Protein AF-A0A9D8KLB9-F1 (afdb_monomer_lite)

Secondary structure (DSSP, 8-state):
----HHHHHHHHHHHHHHTS-HHHHHHHHHHHHHHHHGGGS-TTTTHHHHHHHHHHH-SS----HHHHHHHHHHT-----HHHHHHHTTT--SPPHHHHHHSSGGG-HHHHHHHT--TTSTT---TT--

pLDDT: mean 80.46, std 13.76, range [36.97, 96.94]

Foldseek 3Di:
DDPPPVVVVVVVVVVVLVVDDVVVSVVVVVVVVCVVCVVVDDCVSCVVVVVVCCVVCNPDVQPALVNLVVQLVVLDDDDDPVVCVVCVVPPPDDHSVCRSQVPLQLDPSSCVSVVDDPPDPSHDDPVRD

Radius of gyration: 22.91 Å; chains: 1; bounding box: 50×48×50 Å

Structure (mmCIF, N/CA/C/O backbone):
data_AF-A0A9D8KLB9-F1
#
_entry.id   AF-A0A9D8KLB9-F1
#
loop_
_atom_site.group_PDB
_atom_site.id
_atom_site.type_symbol
_atom_site.label_atom_id
_atom_site.label_alt_id
_atom_site.label_comp_id
_atom_site.label_asym_id
_atom_site.label_entity_id
_atom_site.label_seq_id
_atom_site.pdbx_PDB_ins_code
_atom_site.Cartn_x
_atom_site.Cartn_y
_atom_site.Cartn_z
_atom_site.occupancy
_atom_site.B_iso_or_equiv
_atom_site.auth_seq_id
_atom_site.auth_comp_id
_atom_site.auth_asym_id
_atom_site.auth_atom_id
_atom_site.pdbx_PDB_model_num
ATOM 1 N N . MET A 1 1 ? -30.596 31.700 14.172 1.00 36.97 1 MET A N 1
ATOM 2 C CA . MET A 1 1 ? -29.899 31.036 15.292 1.00 36.97 1 MET A CA 1
ATOM 3 C C . MET A 1 1 ? -28.721 30.283 14.703 1.00 36.97 1 MET A C 1
ATOM 5 O O . MET A 1 1 ? -28.857 29.139 14.297 1.00 36.97 1 MET A O 1
ATOM 9 N N . THR A 1 2 ? -27.607 30.986 14.518 1.00 41.03 2 THR A N 1
ATOM 10 C CA . THR A 1 2 ? -26.402 30.448 13.882 1.00 41.03 2 THR A CA 1
ATOM 11 C C . THR A 1 2 ? -25.512 29.955 15.009 1.00 41.03 2 THR A C 1
ATOM 13 O O . THR A 1 2 ? -25.007 30.755 15.791 1.00 41.03 2 THR A O 1
ATOM 16 N N . ILE A 1 3 ? -25.397 28.640 15.171 1.00 42.47 3 ILE A N 1
ATOM 17 C CA . ILE A 1 3 ? -24.480 28.075 16.156 1.00 42.47 3 ILE A CA 1
ATOM 18 C C . ILE A 1 3 ? -23.070 28.354 15.627 1.00 42.47 3 ILE A C 1
ATOM 20 O O . ILE A 1 3 ? -22.670 27.804 14.602 1.00 42.47 3 ILE A O 1
ATOM 24 N N . HIS A 1 4 ? -22.334 29.246 16.293 1.00 49.09 4 HIS A N 1
ATOM 25 C CA . HIS A 1 4 ? -20.906 29.465 16.070 1.00 49.09 4 HIS A CA 1
ATOM 26 C C . HIS A 1 4 ? -20.133 28.228 16.559 1.00 49.09 4 HIS A C 1
ATOM 28 O O . HIS A 1 4 ? -19.515 28.239 17.619 1.00 49.09 4 HIS A O 1
ATOM 34 N N . VAL A 1 5 ? -20.186 27.132 15.793 1.00 50.38 5 VAL A N 1
ATOM 35 C CA . VAL A 1 5 ? -19.480 25.866 16.090 1.00 50.38 5 VAL A CA 1
ATOM 36 C C . VAL A 1 5 ? -17.965 26.093 16.249 1.00 50.38 5 VAL A C 1
ATOM 38 O O . VAL A 1 5 ? -17.299 25.362 16.976 1.00 50.38 5 VAL A O 1
ATOM 41 N N . GLY A 1 6 ? -17.428 27.156 15.638 1.00 53.06 6 GLY A N 1
ATOM 42 C CA . GLY A 1 6 ? -16.026 27.550 15.771 1.00 53.06 6 GLY A CA 1
ATOM 43 C C . GLY A 1 6 ? -15.616 28.025 17.171 1.00 53.06 6 GLY A C 1
ATOM 44 O O . GLY A 1 6 ? -14.493 27.746 17.577 1.00 53.06 6 GLY A O 1
ATOM 45 N N . ASP A 1 7 ? -16.499 28.682 17.933 1.00 63.06 7 ASP A N 1
ATOM 46 C CA . ASP A 1 7 ? -16.117 29.303 19.215 1.00 63.06 7 ASP A CA 1
ATOM 47 C C . ASP A 1 7 ? -15.973 28.286 20.352 1.00 63.06 7 ASP A C 1
ATOM 49 O O . ASP A 1 7 ? -15.091 28.419 21.204 1.00 63.06 7 ASP A O 1
ATOM 53 N N . VAL A 1 8 ? -16.815 27.249 20.359 1.00 72.00 8 VAL A N 1
ATOM 54 C CA . VAL A 1 8 ? -16.769 26.190 21.380 1.00 72.00 8 VAL A CA 1
ATOM 55 C C . VAL A 1 8 ? -15.543 25.303 21.165 1.00 72.00 8 VAL A C 1
ATOM 57 O O . VAL A 1 8 ? -14.746 25.137 22.084 1.00 72.00 8 VAL A O 1
ATOM 60 N N . ALA A 1 9 ? -15.321 24.841 19.931 1.00 64.38 9 ALA A N 1
ATOM 61 C CA . ALA A 1 9 ? -14.160 24.020 19.588 1.00 64.38 9 ALA A CA 1
ATOM 62 C C . ALA A 1 9 ? -12.829 24.763 19.811 1.00 64.38 9 ALA A C 1
ATOM 64 O O . ALA A 1 9 ? -11.841 24.171 20.250 1.00 64.38 9 ALA A O 1
ATOM 65 N N . LEU A 1 10 ? -12.793 26.075 19.545 1.00 60.97 10 LEU A N 1
ATOM 66 C CA . LEU A 1 10 ? -11.611 26.898 19.794 1.00 60.97 10 LEU A CA 1
ATOM 67 C C . LEU A 1 10 ? -11.337 27.075 21.295 1.00 60.97 10 LEU A C 1
ATOM 69 O O . LEU A 1 10 ? -10.178 26.996 21.703 1.00 60.97 10 LEU A O 1
ATOM 73 N N . ARG A 1 11 ? -12.375 27.267 22.125 1.00 75.12 11 ARG A N 1
ATOM 74 C CA . ARG A 1 11 ? -12.227 27.307 23.591 1.00 75.12 11 ARG A CA 1
ATOM 75 C C . ARG A 1 11 ? -11.723 25.991 24.158 1.00 75.12 11 ARG A C 1
ATOM 77 O O . ARG A 1 11 ? -10.795 26.019 24.956 1.00 75.12 11 ARG A O 1
ATOM 84 N N . GLU A 1 12 ? -12.305 24.870 23.746 1.00 70.44 12 GLU A N 1
ATOM 85 C CA . GLU A 1 12 ? -11.907 23.542 24.225 1.00 70.44 12 GLU A CA 1
ATOM 86 C C . GLU A 1 12 ? -10.455 23.239 23.859 1.00 70.44 12 GLU A C 1
ATOM 88 O O . GLU A 1 12 ? -9.663 22.859 24.719 1.00 70.44 12 GLU A O 1
ATOM 93 N N . ARG A 1 13 ? -10.060 23.518 22.609 1.00 68.06 13 ARG A N 1
ATOM 94 C CA . ARG A 1 13 ? -8.665 23.381 22.182 1.00 68.06 13 ARG A CA 1
ATOM 95 C C . ARG A 1 13 ? -7.733 24.263 23.012 1.00 68.06 13 ARG A C 1
ATOM 97 O O . ARG A 1 13 ? -6.679 23.800 23.425 1.00 68.06 13 ARG A O 1
ATOM 104 N N . ASN A 1 14 ? -8.098 25.520 23.259 1.00 70.88 14 ASN A N 1
ATOM 105 C CA . ASN A 1 14 ? -7.261 26.434 24.038 1.00 70.88 14 ASN A CA 1
ATOM 106 C C . ASN A 1 14 ? -7.163 26.023 25.518 1.00 70.88 14 ASN A C 1
ATOM 108 O O . ASN A 1 14 ? -6.111 26.226 26.115 1.00 70.88 14 ASN A O 1
ATOM 112 N N . ALA A 1 15 ? -8.213 25.425 26.090 1.00 76.56 15 ALA A N 1
ATOM 113 C CA . ALA A 1 15 ? -8.183 24.861 27.439 1.00 76.56 15 ALA A CA 1
ATOM 114 C C . ALA A 1 15 ? -7.236 23.654 27.520 1.00 76.56 15 ALA A C 1
ATOM 116 O O . ALA A 1 15 ? -6.373 23.626 28.389 1.00 76.56 15 ALA A O 1
ATOM 117 N N . ILE A 1 16 ? -7.315 22.733 26.551 1.00 71.31 16 ILE A N 1
ATOM 118 C CA . ILE A 1 16 ? -6.405 21.581 26.446 1.00 71.31 16 ILE A CA 1
ATOM 119 C C . ILE A 1 16 ? -4.955 22.057 26.288 1.00 71.31 16 ILE A C 1
ATOM 121 O O . ILE A 1 16 ? -4.069 21.583 26.986 1.00 71.31 16 ILE A O 1
ATOM 125 N N . LEU A 1 17 ? -4.695 23.034 25.411 1.00 61.62 17 LEU A N 1
ATOM 126 C CA . LEU A 1 17 ? -3.347 23.571 25.185 1.00 61.62 17 LEU A CA 1
ATOM 127 C C . LEU A 1 17 ? -2.762 24.302 26.407 1.00 61.62 17 LEU A C 1
ATOM 129 O O . LEU A 1 17 ? -1.541 24.381 26.516 1.00 61.62 17 LEU A O 1
ATOM 133 N N . ALA A 1 18 ? -3.600 24.811 27.318 1.00 69.12 18 ALA A N 1
ATOM 134 C CA . ALA A 1 18 ? -3.161 25.444 28.563 1.00 69.12 18 ALA A CA 1
ATOM 135 C C . ALA A 1 18 ? -2.648 24.434 29.609 1.00 69.12 18 ALA A C 1
ATOM 137 O O . ALA A 1 18 ? -1.950 24.830 30.542 1.00 69.12 18 ALA A O 1
ATOM 138 N N . GLU A 1 19 ? -2.960 23.144 29.452 1.00 72.94 19 GLU A N 1
ATOM 139 C CA . GLU A 1 19 ? -2.465 22.058 30.311 1.00 72.94 19 GLU A CA 1
ATOM 140 C C . GLU A 1 19 ? -1.041 21.607 29.933 1.00 72.94 19 GLU A C 1
ATOM 142 O O . GLU A 1 19 ? -0.368 20.936 30.718 1.00 72.94 19 GLU A O 1
ATOM 147 N N . TYR A 1 20 ? -0.551 21.998 28.750 1.00 60.84 20 TYR A N 1
ATOM 148 C CA . TYR A 1 20 ? 0.780 21.650 28.249 1.00 60.84 20 TYR A CA 1
ATOM 149 C C . TYR A 1 20 ? 1.758 22.824 28.384 1.00 60.84 20 TYR A C 1
ATOM 151 O O . TYR A 1 20 ? 1.395 23.990 28.239 1.00 60.84 20 TYR A O 1
ATOM 159 N N . SER A 1 21 ? 3.035 22.516 28.632 1.00 61.62 21 SER A N 1
ATOM 160 C CA . SER A 1 21 ? 4.097 23.527 28.730 1.00 61.62 21 SER A CA 1
ATOM 161 C C . SER A 1 21 ? 4.165 24.393 27.452 1.00 61.62 21 SER A C 1
ATOM 163 O O . SER A 1 21 ? 4.068 23.854 26.346 1.00 61.62 21 SER A O 1
ATOM 165 N N . PRO A 1 22 ? 4.346 25.723 27.564 1.00 62.12 22 PRO A N 1
ATOM 166 C CA . PRO A 1 22 ? 4.314 26.638 26.419 1.00 62.12 22 PRO A CA 1
ATOM 167 C C . PRO A 1 22 ? 5.403 26.367 25.368 1.00 62.12 22 PRO A C 1
ATOM 169 O O . PRO A 1 22 ? 5.182 26.645 24.193 1.00 62.12 22 PRO A O 1
ATOM 172 N N . GLU A 1 23 ? 6.539 25.786 25.760 1.00 62.12 23 GLU A N 1
ATOM 173 C CA . GLU A 1 23 ? 7.641 25.403 24.860 1.00 62.12 23 GLU A CA 1
ATOM 174 C C . GLU A 1 23 ? 7.222 24.333 23.820 1.00 62.12 23 GLU A C 1
ATOM 176 O O . GLU A 1 23 ? 7.211 24.630 22.622 1.00 62.12 23 GLU A O 1
ATOM 181 N N . PRO A 1 24 ? 6.783 23.117 24.214 1.00 61.97 24 PRO A N 1
ATOM 182 C CA . PRO A 1 24 ? 6.322 22.105 23.257 1.00 61.97 24 PRO A CA 1
ATOM 183 C C . PRO A 1 24 ? 5.040 22.509 22.510 1.00 61.97 24 PRO A C 1
ATOM 185 O O . PRO A 1 24 ? 4.865 22.137 21.344 1.00 61.97 24 PRO A O 1
ATOM 188 N N . THR A 1 25 ? 4.163 23.305 23.130 1.00 65.38 25 THR A N 1
ATOM 189 C CA . THR A 1 25 ? 2.965 23.847 22.468 1.00 65.38 25 THR A CA 1
ATOM 190 C C . THR A 1 25 ? 3.333 24.848 21.369 1.00 65.38 25 THR A C 1
ATOM 192 O O . THR A 1 25 ? 2.786 24.779 20.267 1.00 65.38 25 THR A O 1
ATOM 195 N N . GLY A 1 26 ? 4.299 25.735 21.623 1.00 71.25 26 GLY A N 1
ATOM 196 C CA . GLY A 1 26 ? 4.812 26.693 20.643 1.00 71.25 26 GLY A CA 1
ATOM 197 C C . GLY A 1 26 ? 5.446 26.004 19.436 1.00 71.25 26 GLY A C 1
ATOM 198 O O . GLY A 1 26 ? 5.087 26.314 18.299 1.00 71.25 26 GLY A O 1
ATOM 199 N N . ALA A 1 27 ? 6.296 25.004 19.677 1.00 72.50 27 ALA A N 1
ATOM 200 C CA . ALA A 1 27 ? 6.904 24.200 18.618 1.00 72.50 27 ALA A CA 1
ATOM 201 C C . ALA A 1 27 ? 5.854 23.455 17.771 1.00 72.50 27 ALA A C 1
ATOM 203 O O . ALA A 1 27 ? 5.950 23.425 16.545 1.00 72.50 27 ALA A O 1
ATOM 204 N N . SER A 1 28 ? 4.807 22.913 18.400 1.00 70.50 28 SER A N 1
ATOM 205 C CA . SER A 1 28 ? 3.728 22.197 17.701 1.00 70.50 28 SER A CA 1
ATOM 206 C C . SER A 1 28 ? 2.874 23.125 16.833 1.00 70.50 28 SER A C 1
ATOM 208 O O . SER A 1 28 ? 2.524 22.781 15.705 1.00 70.50 28 SER A O 1
ATOM 210 N N . VAL A 1 29 ? 2.557 24.325 17.329 1.00 77.94 29 VAL A N 1
ATOM 211 C CA . VAL A 1 29 ? 1.815 25.341 16.564 1.00 77.94 29 VAL A CA 1
ATOM 212 C C . VAL A 1 29 ? 2.648 25.862 15.393 1.00 77.94 29 VAL A C 1
ATOM 214 O O . VAL A 1 29 ? 2.120 26.015 14.292 1.00 77.94 29 VAL A O 1
ATOM 217 N N . GLN A 1 30 ? 3.945 26.094 15.601 1.00 74.00 30 GLN A N 1
ATOM 218 C CA . GLN A 1 30 ? 4.868 26.475 14.531 1.00 74.00 30 GLN A CA 1
ATOM 219 C C . GLN A 1 30 ? 4.996 25.367 13.479 1.00 74.00 30 GLN A C 1
ATOM 221 O O . GLN A 1 30 ? 4.920 25.658 12.286 1.00 74.00 30 GLN A O 1
ATOM 226 N N . TYR A 1 31 ? 5.111 24.105 13.904 1.00 76.62 31 TYR A N 1
ATOM 227 C CA . TYR A 1 31 ? 5.124 22.951 13.007 1.00 76.62 31 TYR A CA 1
ATOM 228 C C . TYR A 1 31 ? 3.836 22.853 12.183 1.00 76.62 31 TYR A C 1
ATOM 230 O O . TYR A 1 31 ? 3.900 22.726 10.964 1.00 76.62 31 TYR A O 1
ATOM 238 N N . GLU A 1 32 ? 2.660 22.976 12.805 1.00 81.31 32 GLU A N 1
ATOM 239 C CA . GLU A 1 32 ? 1.384 22.937 12.083 1.00 81.31 32 GLU A CA 1
ATOM 240 C C . GLU A 1 32 ? 1.212 24.112 11.118 1.00 81.31 32 GLU A C 1
ATOM 242 O O . GLU A 1 32 ? 0.666 23.927 10.028 1.00 81.31 32 GLU A O 1
ATOM 247 N N . LEU A 1 33 ? 1.682 25.306 11.487 1.00 82.19 33 LEU A N 1
ATOM 248 C CA . LEU A 1 33 ? 1.681 26.457 10.592 1.00 82.19 33 LEU A CA 1
ATOM 249 C C . LEU A 1 33 ? 2.552 26.174 9.367 1.00 82.19 33 LEU A C 1
ATOM 251 O O . LEU A 1 33 ? 2.047 26.265 8.252 1.00 82.19 33 LEU A O 1
ATOM 255 N N . LEU A 1 34 ? 3.810 25.770 9.573 1.00 76.75 34 LEU A N 1
ATOM 256 C CA . LEU A 1 34 ? 4.741 25.434 8.494 1.00 76.75 34 LEU A CA 1
ATOM 257 C C . LEU A 1 34 ? 4.199 24.306 7.614 1.00 76.75 34 LEU A C 1
ATOM 259 O O . LEU A 1 34 ? 4.161 24.448 6.399 1.00 76.75 34 LEU A O 1
ATOM 263 N N . ARG A 1 35 ? 3.687 23.223 8.206 1.00 77.38 35 ARG A N 1
ATOM 264 C CA . ARG A 1 35 ? 3.116 22.082 7.476 1.00 77.38 35 ARG A CA 1
ATOM 265 C C . ARG A 1 35 ? 1.937 22.485 6.587 1.00 77.38 35 ARG A C 1
ATOM 267 O O . ARG A 1 35 ? 1.760 21.928 5.508 1.00 77.38 35 ARG A O 1
ATOM 274 N N . ARG A 1 36 ? 1.102 23.426 7.037 1.00 80.38 36 ARG A N 1
ATOM 275 C CA . ARG A 1 36 ? -0.087 23.882 6.295 1.00 80.38 36 ARG A CA 1
ATOM 276 C C . ARG A 1 36 ? 0.224 24.965 5.268 1.00 80.38 36 ARG A C 1
ATOM 278 O O . ARG A 1 36 ? -0.523 25.088 4.300 1.00 80.38 36 ARG A O 1
ATOM 285 N N . THR A 1 37 ? 1.281 25.748 5.476 1.00 82.62 37 THR A N 1
ATOM 286 C CA . THR A 1 37 ? 1.680 26.825 4.562 1.00 82.62 37 THR A CA 1
ATOM 287 C C . THR A 1 37 ? 2.777 26.419 3.587 1.00 82.62 37 THR A C 1
ATOM 289 O O . THR A 1 37 ? 2.908 27.095 2.573 1.00 82.62 37 THR A O 1
ATOM 292 N N . ALA A 1 38 ? 3.492 25.313 3.829 1.00 76.94 38 ALA A N 1
ATOM 293 C CA . ALA A 1 38 ? 4.570 24.793 2.982 1.00 76.94 38 ALA A CA 1
ATOM 294 C C . ALA A 1 38 ? 4.252 24.804 1.474 1.00 76.94 38 ALA A C 1
ATOM 296 O O . ALA A 1 38 ? 5.073 25.328 0.725 1.00 76.94 38 ALA A O 1
ATOM 297 N N . PRO A 1 39 ? 3.052 24.396 1.002 1.00 78.75 39 PRO A N 1
ATOM 298 C CA . PRO A 1 39 ? 2.718 24.452 -0.428 1.00 78.75 39 PRO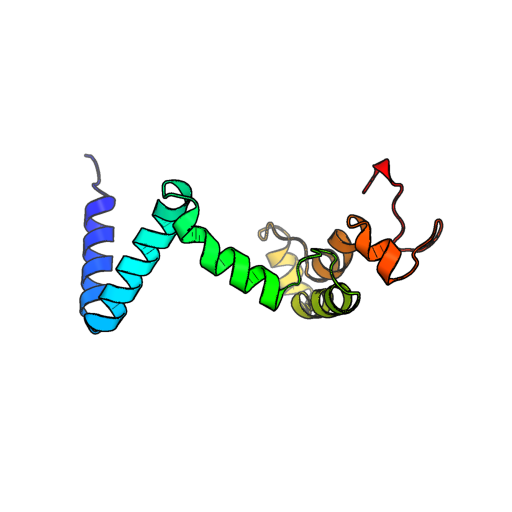 A CA 1
ATOM 299 C C . PRO A 1 39 ? 2.704 25.861 -1.052 1.00 78.75 39 PRO A C 1
ATOM 301 O O . PRO A 1 39 ? 2.681 25.989 -2.272 1.00 78.75 39 PRO A O 1
ATOM 304 N N . TYR A 1 40 ? 2.667 26.914 -0.232 1.00 82.50 40 TYR A N 1
ATOM 305 C CA . TYR A 1 40 ? 2.648 28.322 -0.646 1.00 82.50 40 TYR A CA 1
ATOM 306 C C . TYR A 1 40 ? 3.987 29.034 -0.407 1.00 82.50 40 TYR A C 1
ATOM 308 O O . TYR A 1 40 ? 4.106 30.228 -0.687 1.00 82.50 40 TYR A O 1
ATOM 316 N N . LEU A 1 41 ? 4.978 28.335 0.152 1.00 79.00 41 LEU A N 1
ATOM 317 C CA . LEU A 1 41 ? 6.313 28.868 0.394 1.00 79.00 41 LEU A CA 1
ATOM 318 C C . LEU A 1 41 ? 7.227 28.594 -0.805 1.00 79.00 41 LEU A C 1
ATOM 320 O O . LEU A 1 41 ? 6.870 27.910 -1.763 1.00 79.00 41 LEU A O 1
ATOM 324 N N . THR A 1 42 ? 8.418 29.188 -0.786 1.00 78.94 42 THR A N 1
ATOM 325 C CA . THR A 1 42 ? 9.399 28.954 -1.845 1.00 78.94 42 THR A CA 1
ATOM 326 C C . THR A 1 42 ? 9.982 27.537 -1.734 1.00 78.94 42 THR A C 1
ATOM 328 O O . THR A 1 42 ? 10.132 27.029 -0.620 1.00 78.94 42 THR A O 1
ATOM 331 N N . PRO A 1 43 ? 10.432 26.923 -2.848 1.00 75.44 43 PRO A N 1
ATOM 332 C CA . PRO A 1 43 ? 11.044 25.585 -2.838 1.00 75.44 43 PRO A CA 1
ATOM 333 C C . PRO A 1 43 ? 12.284 25.443 -1.937 1.00 75.44 43 PRO A C 1
ATOM 335 O O . PRO A 1 43 ? 12.741 24.334 -1.671 1.00 75.44 43 PRO A O 1
ATOM 338 N N . ALA A 1 44 ? 12.853 26.558 -1.465 1.00 76.75 44 ALA A N 1
ATOM 339 C CA . ALA A 1 44 ? 13.959 26.564 -0.512 1.00 76.75 44 ALA A CA 1
ATOM 340 C C . ALA A 1 44 ? 13.580 25.944 0.845 1.00 76.75 44 ALA A C 1
ATOM 342 O O . ALA A 1 44 ? 14.462 25.445 1.540 1.00 76.75 44 ALA A O 1
ATOM 343 N N . VAL A 1 45 ? 12.292 25.956 1.209 1.00 73.44 45 VAL A N 1
ATOM 344 C CA . VAL A 1 45 ? 11.783 25.336 2.443 1.00 73.44 45 VAL A CA 1
ATOM 345 C C . VAL A 1 45 ? 11.771 23.809 2.339 1.00 73.44 45 VAL A C 1
ATOM 347 O O . VAL A 1 45 ? 12.084 23.138 3.316 1.00 73.44 45 VAL A O 1
ATOM 350 N N . ASP A 1 46 ? 11.511 23.268 1.147 1.00 70.06 46 ASP A N 1
ATOM 351 C CA . ASP A 1 46 ? 11.436 21.820 0.909 1.00 70.06 46 ASP A CA 1
ATOM 352 C C . ASP A 1 46 ? 12.803 21.195 0.580 1.00 70.06 46 ASP A C 1
ATOM 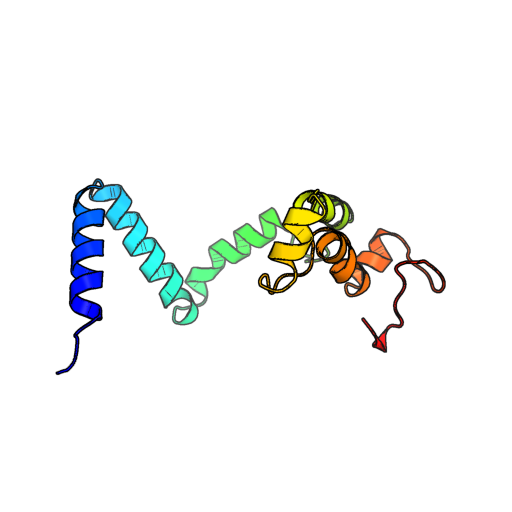354 O O . ASP A 1 46 ? 12.974 19.976 0.624 1.00 70.06 46 ASP A O 1
ATOM 358 N N . ALA A 1 47 ? 13.803 22.013 0.235 1.00 72.94 47 ALA A N 1
ATOM 359 C CA . ALA A 1 47 ? 15.122 21.540 -0.183 1.00 72.94 47 ALA A CA 1
ATOM 360 C C . ALA A 1 47 ? 15.837 20.646 0.861 1.00 72.94 47 ALA A C 1
ATOM 362 O O . ALA A 1 47 ? 16.422 19.634 0.457 1.00 72.94 47 ALA A O 1
ATOM 363 N N . PRO A 1 48 ? 15.794 20.942 2.178 1.00 77.12 48 PRO A N 1
ATOM 364 C CA . PRO A 1 48 ? 16.350 20.056 3.201 1.00 77.12 48 PRO A CA 1
ATOM 365 C C . PRO A 1 48 ? 15.621 18.710 3.282 1.00 77.12 48 PRO A C 1
ATOM 367 O O . PRO A 1 48 ? 16.278 17.673 3.364 1.00 77.12 48 PRO A O 1
ATOM 370 N N . ASP A 1 49 ? 14.289 18.709 3.188 1.00 69.56 49 ASP A N 1
ATOM 371 C CA . ASP A 1 49 ? 13.466 17.492 3.215 1.00 69.56 49 ASP A CA 1
ATOM 372 C C . ASP A 1 49 ? 13.701 16.624 1.976 1.00 69.56 49 ASP A C 1
ATOM 374 O O . ASP A 1 49 ? 13.783 15.397 2.071 1.00 69.56 49 ASP A O 1
ATOM 378 N N . ALA A 1 50 ? 13.890 17.246 0.811 1.00 69.38 50 ALA A N 1
ATOM 379 C CA . ALA A 1 50 ? 14.277 16.552 -0.410 1.00 69.38 50 ALA A CA 1
ATOM 380 C C . ALA A 1 50 ? 15.669 15.911 -0.275 1.00 69.38 50 ALA A C 1
ATOM 382 O O . ALA A 1 50 ? 15.846 14.743 -0.625 1.00 69.38 50 ALA A O 1
ATOM 383 N N . ALA A 1 51 ? 16.651 16.631 0.277 1.00 75.62 51 ALA A N 1
ATOM 384 C CA . ALA A 1 51 ? 17.989 16.093 0.524 1.00 75.62 51 ALA A CA 1
ATOM 385 C C . ALA A 1 51 ? 17.963 14.936 1.538 1.00 75.62 51 ALA A C 1
ATOM 387 O O . ALA A 1 51 ? 18.585 13.897 1.311 1.00 75.62 51 ALA A O 1
ATOM 388 N N . PHE A 1 52 ? 17.192 15.079 2.618 1.00 75.06 52 PHE A N 1
ATOM 389 C CA . PHE A 1 52 ? 16.974 14.030 3.610 1.00 75.06 52 PHE A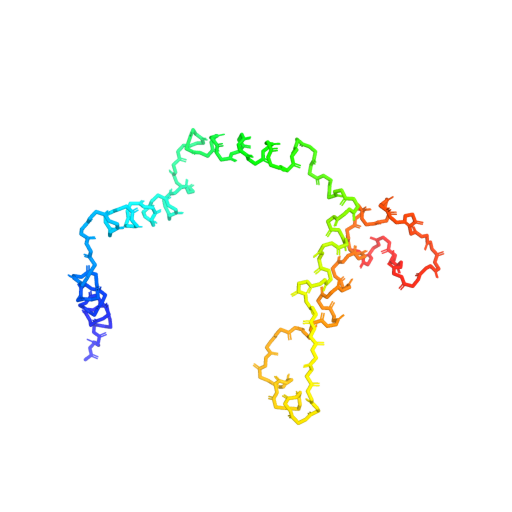 CA 1
ATOM 390 C C . PHE A 1 52 ? 16.296 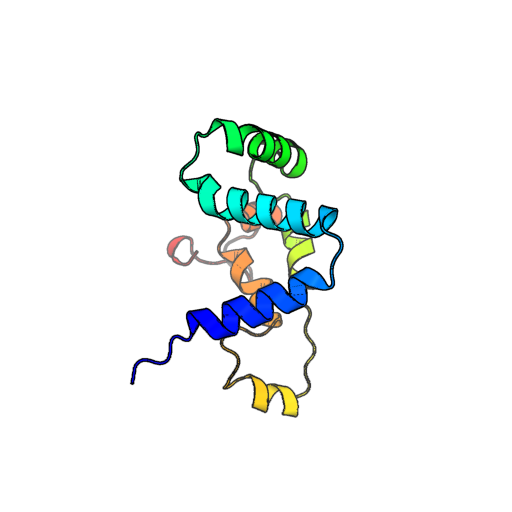12.798 2.998 1.00 75.06 52 PHE A C 1
ATOM 392 O O . PHE A 1 52 ? 16.739 11.671 3.214 1.00 75.06 52 PHE A O 1
ATOM 399 N N . SER A 1 53 ? 15.284 13.006 2.155 1.00 67.56 53 SER A N 1
ATOM 400 C CA . SER A 1 53 ? 14.595 11.934 1.432 1.00 67.56 53 SER A CA 1
ATOM 401 C C . SER A 1 53 ? 15.534 11.186 0.486 1.00 67.56 53 SER A C 1
ATOM 403 O O . SER A 1 53 ? 15.483 9.963 0.422 1.00 67.56 53 SER A O 1
ATOM 405 N N . VAL A 1 54 ? 16.450 11.878 -0.198 1.00 72.38 54 VAL A N 1
ATOM 406 C CA . VAL A 1 54 ? 17.471 11.234 -1.043 1.00 72.38 54 VAL A CA 1
ATOM 407 C C . VAL A 1 54 ? 18.456 10.406 -0.212 1.00 72.38 54 VAL A C 1
ATOM 409 O O . VAL A 1 54 ? 18.867 9.336 -0.656 1.00 72.38 54 VAL A O 1
ATOM 412 N N . VAL A 1 55 ? 18.823 10.854 0.992 1.00 73.94 55 VAL A N 1
ATOM 413 C CA . VAL A 1 55 ? 19.672 10.071 1.909 1.00 73.94 55 VAL A CA 1
ATOM 414 C C . VAL A 1 55 ? 18.940 8.827 2.418 1.00 73.94 55 VAL A C 1
ATOM 416 O O . VAL A 1 55 ? 19.526 7.747 2.451 1.00 73.94 55 VAL A O 1
ATOM 419 N N . LEU A 1 56 ? 17.664 8.959 2.791 1.00 66.56 56 LEU A N 1
ATOM 420 C CA . LEU A 1 56 ? 16.868 7.853 3.327 1.00 66.56 56 LEU A CA 1
ATOM 421 C C . LEU A 1 56 ? 16.455 6.829 2.267 1.00 66.56 56 LEU A C 1
ATOM 423 O O . LEU A 1 56 ? 16.493 5.623 2.520 1.00 66.56 56 LEU A O 1
ATOM 427 N N . PHE A 1 57 ? 16.030 7.300 1.098 1.00 66.06 57 PHE A N 1
ATOM 428 C CA . PHE A 1 57 ? 15.369 6.477 0.085 1.00 66.06 57 PHE A CA 1
ATOM 429 C C . PHE A 1 57 ? 16.213 6.276 -1.178 1.00 66.06 57 PHE A C 1
ATOM 431 O O . PHE A 1 57 ? 15.868 5.440 -2.010 1.00 66.06 57 PHE A O 1
ATOM 438 N N . GLY A 1 58 ? 17.352 6.963 -1.294 1.00 64.69 58 GLY A N 1
ATOM 439 C CA . GLY A 1 58 ? 18.179 6.967 -2.495 1.00 64.69 58 GLY A CA 1
ATOM 440 C C . GLY A 1 58 ? 17.649 7.925 -3.566 1.00 64.69 58 GLY A C 1
ATOM 441 O O . GLY A 1 58 ? 16.494 8.341 -3.559 1.00 64.69 58 GLY A O 1
ATOM 442 N N . LYS A 1 59 ? 18.519 8.289 -4.515 1.00 66.81 59 LYS A N 1
ATOM 443 C CA . LYS A 1 59 ? 18.155 9.127 -5.673 1.00 66.81 59 LYS A CA 1
ATOM 444 C C . LYS A 1 59 ? 17.231 8.393 -6.657 1.00 66.81 59 LYS A C 1
ATOM 446 O O . LYS A 1 59 ? 16.427 9.023 -7.338 1.00 66.81 59 LYS A O 1
ATOM 451 N N . ASP A 1 60 ? 17.351 7.069 -6.714 1.00 62.41 60 ASP A N 1
ATOM 452 C CA . ASP A 1 60 ? 16.511 6.201 -7.531 1.00 62.41 60 ASP A CA 1
ATOM 453 C C . ASP A 1 60 ? 15.330 5.708 -6.689 1.00 62.41 60 ASP A C 1
ATOM 455 O O . ASP A 1 60 ? 15.499 4.849 -5.826 1.00 62.41 60 ASP A O 1
ATOM 459 N N . VAL A 1 61 ? 14.119 6.188 -6.980 1.00 58.81 61 VAL A N 1
ATOM 460 C CA . VAL A 1 61 ? 12.869 5.767 -6.311 1.00 58.81 61 VAL A CA 1
ATOM 461 C C . VAL A 1 61 ? 12.400 4.393 -6.820 1.00 58.81 61 VAL A C 1
ATOM 463 O O . VAL A 1 61 ? 11.229 4.175 -7.108 1.00 58.81 61 VAL A O 1
ATOM 466 N N . ARG A 1 62 ? 13.325 3.444 -6.994 1.00 62.97 62 ARG A N 1
ATOM 467 C CA . ARG A 1 62 ? 12.987 2.041 -7.251 1.00 62.97 62 ARG A CA 1
ATOM 468 C C . ARG A 1 62 ? 12.917 1.346 -5.901 1.00 62.97 62 ARG A C 1
ATOM 470 O O . ARG A 1 62 ? 13.962 1.243 -5.255 1.00 62.97 62 ARG A O 1
ATOM 477 N N . PRO A 1 63 ? 11.738 0.870 -5.460 1.00 65.12 63 PRO A N 1
ATOM 478 C CA . PRO A 1 63 ? 11.639 0.121 -4.222 1.00 65.12 63 PRO A CA 1
ATOM 479 C C . PRO A 1 63 ? 12.611 -1.061 -4.300 1.00 65.12 63 PRO A C 1
ATOM 481 O O . PRO A 1 63 ? 12.468 -1.913 -5.181 1.00 65.12 63 PRO A O 1
ATOM 484 N N . PRO A 1 64 ? 13.636 -1.137 -3.437 1.00 72.69 64 PRO A N 1
ATOM 485 C CA . PRO A 1 64 ? 14.478 -2.319 -3.400 1.00 72.69 64 PRO A CA 1
ATOM 486 C C . PRO A 1 64 ? 13.601 -3.540 -3.078 1.00 72.69 64 PRO A C 1
ATOM 488 O O . PRO A 1 64 ? 12.617 -3.389 -2.354 1.00 72.69 64 PRO A O 1
ATOM 491 N N . PRO A 1 65 ? 13.956 -4.763 -3.519 1.00 76.56 65 PRO A N 1
ATOM 492 C CA . PRO A 1 65 ? 13.114 -5.954 -3.335 1.00 76.56 65 PRO A CA 1
ATOM 493 C C . PRO A 1 65 ? 12.610 -6.166 -1.894 1.00 76.56 65 PRO A C 1
ATOM 495 O O . PRO A 1 65 ? 11.487 -6.614 -1.671 1.00 76.56 65 PRO A O 1
ATOM 498 N N . ARG A 1 66 ? 13.406 -5.754 -0.895 1.00 79.75 66 ARG A N 1
ATOM 499 C CA . ARG A 1 66 ? 13.047 -5.775 0.534 1.00 79.75 66 ARG A CA 1
ATOM 500 C C . ARG A 1 66 ? 11.806 -4.946 0.895 1.00 79.75 66 ARG A C 1
ATOM 502 O O . ARG A 1 66 ? 11.133 -5.289 1.858 1.00 79.75 66 ARG A O 1
ATOM 509 N N . CYS A 1 67 ? 11.480 -3.889 0.152 1.00 84.38 67 CYS A N 1
ATOM 510 C CA . CYS A 1 67 ? 10.286 -3.072 0.388 1.00 84.38 67 CYS A CA 1
ATOM 511 C C . CYS A 1 67 ? 9.005 -3.880 0.163 1.00 84.38 67 CYS A C 1
ATOM 513 O O . CYS A 1 67 ? 8.098 -3.833 0.991 1.00 84.38 67 CYS A O 1
ATOM 515 N N . PHE A 1 68 ? 8.968 -4.699 -0.891 1.00 89.44 68 PHE A N 1
ATOM 516 C CA . PHE A 1 68 ? 7.843 -5.596 -1.157 1.00 89.44 68 PHE A CA 1
ATOM 517 C C . PHE A 1 68 ? 7.726 -6.729 -0.130 1.00 89.44 68 PHE A C 1
ATOM 519 O O . PHE A 1 68 ? 6.641 -7.264 0.060 1.00 89.44 68 PHE A O 1
ATOM 526 N N . LEU A 1 69 ? 8.814 -7.074 0.566 1.00 88.69 69 LEU A N 1
ATOM 527 C CA . LEU A 1 69 ? 8.791 -8.029 1.681 1.00 88.69 69 LEU A CA 1
ATOM 528 C C . LEU A 1 69 ? 8.395 -7.375 3.014 1.00 88.69 69 LEU A C 1
ATOM 530 O O . LEU A 1 69 ? 7.800 -8.030 3.864 1.00 88.69 69 LEU A O 1
ATOM 534 N N . ALA A 1 70 ? 8.703 -6.089 3.198 1.00 89.56 70 ALA A N 1
ATOM 535 C CA . ALA A 1 70 ? 8.351 -5.332 4.398 1.00 89.56 70 ALA A CA 1
ATOM 536 C C . ALA A 1 70 ? 6.868 -4.919 4.440 1.00 89.56 70 ALA A C 1
ATOM 538 O O . ALA A 1 70 ? 6.333 -4.675 5.519 1.00 89.56 70 ALA A O 1
ATOM 539 N N . TRP A 1 71 ? 6.196 -4.854 3.286 1.00 90.56 71 TRP A N 1
ATOM 540 C CA . TRP A 1 71 ? 4.797 -4.434 3.180 1.00 90.56 71 TRP A CA 1
ATOM 541 C C . TRP A 1 71 ? 3.771 -5.445 3.733 1.00 90.56 71 TRP A C 1
ATOM 543 O O . TRP A 1 71 ? 2.954 -5.046 4.563 1.00 90.56 71 TRP A O 1
ATOM 553 N N . PRO A 1 72 ? 3.774 -6.741 3.353 1.00 91.62 72 PRO A N 1
ATOM 554 C CA . PRO A 1 72 ? 2.744 -7.686 3.791 1.00 91.62 72 PRO A CA 1
ATOM 555 C C . PRO A 1 72 ? 2.601 -7.826 5.317 1.00 91.62 72 PRO A C 1
ATOM 557 O O . PRO A 1 72 ? 1.463 -7.860 5.790 1.00 91.62 72 PRO A O 1
ATOM 560 N N . PRO A 1 73 ? 3.688 -7.846 6.118 1.00 92.69 73 PRO A N 1
ATOM 561 C CA . PRO A 1 73 ? 3.574 -7.911 7.575 1.00 92.69 73 PRO A CA 1
ATOM 562 C C . PRO A 1 73 ? 2.800 -6.743 8.201 1.00 92.69 73 PRO A C 1
ATOM 564 O O . PRO A 1 73 ? 2.139 -6.948 9.214 1.00 92.69 73 PRO A O 1
ATOM 567 N N . LEU A 1 74 ? 2.820 -5.546 7.596 1.00 92.50 74 LEU A N 1
ATOM 568 C CA . LEU A 1 74 ? 2.067 -4.377 8.086 1.00 92.50 74 LEU A CA 1
ATOM 569 C C . LEU A 1 74 ? 0.550 -4.574 8.000 1.00 92.50 74 LEU A C 1
ATOM 571 O O . LEU A 1 74 ? -0.204 -3.930 8.724 1.00 92.50 74 LEU A O 1
ATOM 575 N N . TRP A 1 75 ? 0.106 -5.464 7.115 1.00 93.88 75 TRP A N 1
ATOM 576 C CA . TRP A 1 75 ? -1.305 -5.744 6.865 1.00 93.88 75 TRP A CA 1
ATOM 577 C C . TRP A 1 75 ? -1.732 -7.122 7.365 1.00 93.88 75 TRP A C 1
ATOM 579 O O . TRP A 1 75 ? -2.833 -7.570 7.038 1.00 93.88 75 TRP A O 1
ATOM 589 N N . ALA A 1 76 ? -0.877 -7.791 8.150 1.00 91.44 76 ALA A N 1
ATOM 590 C CA . ALA A 1 76 ? -1.187 -9.038 8.841 1.00 91.44 76 ALA A CA 1
ATOM 591 C C . ALA A 1 76 ? -2.427 -8.867 9.714 1.00 91.44 76 ALA A C 1
ATOM 593 O O . ALA A 1 76 ? -2.427 -8.102 10.672 1.00 91.44 76 ALA A O 1
ATOM 594 N N . ASP A 1 77 ? -3.486 -9.596 9.370 1.00 89.62 77 ASP A N 1
ATOM 595 C CA . ASP A 1 77 ? -4.748 -9.559 10.095 1.00 89.62 77 ASP A CA 1
ATOM 596 C C . ASP A 1 77 ? -5.261 -10.979 10.338 1.00 89.62 77 ASP A C 1
ATOM 598 O O . ASP A 1 77 ? -5.129 -11.876 9.499 1.00 89.62 77 ASP A O 1
ATOM 602 N N . LYS A 1 78 ? -5.856 -11.169 11.512 1.00 92.50 78 LYS A N 1
ATOM 603 C CA . LYS A 1 78 ? -6.551 -12.380 11.924 1.00 92.50 78 LYS A CA 1
ATOM 604 C C . LYS A 1 78 ? -7.801 -11.962 12.684 1.00 92.50 78 LYS A C 1
ATOM 606 O O . LYS A 1 78 ? -7.740 -11.553 13.840 1.00 92.50 78 LYS A O 1
ATOM 611 N N . VAL A 1 79 ? -8.949 -12.145 12.045 1.00 91.19 79 VAL A N 1
ATOM 612 C CA . VAL A 1 79 ? -10.259 -11.790 12.590 1.00 91.19 79 VAL A CA 1
ATOM 613 C C . VAL A 1 79 ? -11.147 -13.030 12.669 1.00 91.19 79 VAL A C 1
ATOM 615 O O . VAL A 1 79 ? -11.121 -13.885 11.784 1.00 91.19 79 VAL A O 1
ATOM 618 N N . ASN A 1 80 ? -11.919 -13.160 13.750 1.00 95.31 80 ASN A N 1
ATOM 619 C CA . ASN A 1 80 ? -12.911 -14.230 13.867 1.00 95.31 80 ASN A CA 1
ATOM 620 C C . ASN A 1 80 ? -14.147 -13.927 13.003 1.00 95.31 80 ASN A C 1
ATOM 622 O O . ASN A 1 80 ? -14.433 -12.775 12.681 1.00 95.31 80 ASN A O 1
ATOM 626 N N . GLU A 1 81 ? -14.907 -14.961 12.656 1.00 94.8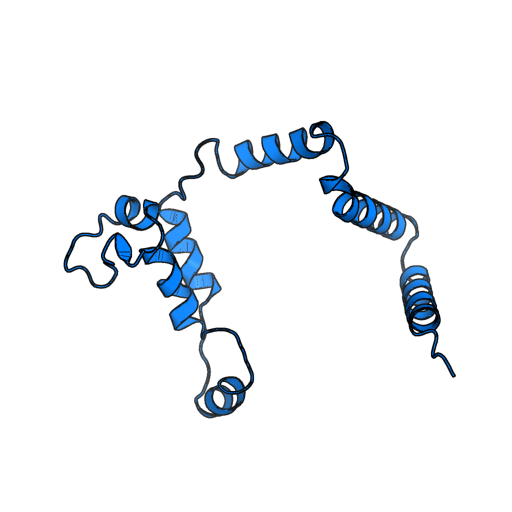1 81 GLU A N 1
ATOM 627 C CA . GLU A 1 81 ? -16.025 -14.853 11.714 1.00 94.81 81 GLU A CA 1
ATOM 628 C C . GLU A 1 81 ? -17.138 -13.897 12.184 1.00 94.81 81 GLU A C 1
ATOM 630 O O . GLU A 1 81 ? -17.685 -13.143 11.379 1.00 94.81 81 GLU A O 1
ATOM 635 N N . GLY A 1 82 ? -17.455 -13.878 13.484 1.00 96.94 82 GLY A N 1
ATOM 636 C CA . GLY A 1 82 ? -18.471 -12.984 14.047 1.00 96.94 82 GLY A CA 1
ATOM 637 C C . GLY A 1 82 ? -18.085 -11.510 13.912 1.00 96.94 82 GLY A C 1
ATOM 638 O O . GLY A 1 82 ? -18.859 -10.708 13.390 1.00 96.94 82 GLY A O 1
ATOM 639 N N . ALA A 1 83 ? -16.854 -11.169 14.299 1.00 94.00 83 ALA A N 1
ATOM 640 C CA . ALA A 1 83 ? -16.308 -9.823 14.140 1.00 94.00 83 ALA A CA 1
ATOM 641 C C . ALA A 1 83 ? -16.174 -9.429 12.660 1.00 94.00 83 ALA A C 1
ATOM 643 O O . ALA A 1 83 ? -16.426 -8.280 12.297 1.00 94.00 83 ALA A O 1
ATOM 644 N N . LEU A 1 84 ? -15.830 -10.382 11.790 1.00 93.25 84 LEU A N 1
ATOM 645 C CA . LEU A 1 84 ? -15.748 -10.152 10.352 1.00 93.25 84 LEU A CA 1
ATOM 646 C C . LEU A 1 84 ? -17.114 -9.789 9.753 1.00 93.25 84 LEU A C 1
ATOM 648 O O . LEU A 1 84 ? -17.202 -8.818 9.003 1.00 93.25 84 LEU A O 1
ATOM 652 N N . ARG A 1 85 ? -18.181 -10.515 10.110 1.00 94.12 85 ARG A N 1
ATOM 653 C CA . ARG A 1 85 ? -19.554 -10.216 9.658 1.00 94.12 85 ARG A CA 1
ATOM 654 C C . ARG A 1 85 ? -20.024 -8.827 10.083 1.00 94.12 85 ARG A C 1
ATOM 656 O O . ARG A 1 85 ? -20.755 -8.188 9.337 1.00 94.12 85 ARG A O 1
ATOM 663 N N . GLN A 1 86 ? -19.599 -8.364 11.257 1.00 95.50 86 GLN A N 1
ATOM 664 C CA . GLN A 1 86 ? -19.936 -7.028 11.751 1.00 95.50 86 GLN A CA 1
ATOM 665 C C . GLN A 1 86 ? -19.130 -5.923 11.063 1.00 95.50 86 GLN A C 1
ATOM 667 O O . GLN A 1 86 ? -19.679 -4.862 10.792 1.00 95.50 86 GLN A O 1
ATOM 672 N N . LYS A 1 87 ? -17.842 -6.158 10.775 1.00 91.75 87 LYS A N 1
ATOM 673 C CA . LYS A 1 87 ? -16.951 -5.154 10.169 1.00 91.75 87 LYS A CA 1
ATOM 674 C C . LYS A 1 87 ? -17.161 -4.984 8.669 1.00 91.75 87 LYS A C 1
ATOM 676 O O . LYS A 1 87 ? -17.152 -3.858 8.190 1.00 91.75 87 LYS A O 1
ATOM 681 N N . LEU A 1 88 ? -17.369 -6.080 7.937 1.00 91.50 88 LEU A N 1
ATOM 682 C CA . LEU A 1 88 ? -17.453 -6.066 6.474 1.00 91.50 88 LEU A CA 1
ATOM 683 C C . LEU A 1 88 ? -18.455 -5.047 5.882 1.00 91.50 88 LEU A C 1
ATOM 685 O O . LEU A 1 88 ? -18.104 -4.438 4.878 1.00 91.50 88 LEU A O 1
ATOM 689 N N . PRO A 1 89 ? -19.662 -4.830 6.447 1.00 94.88 89 PRO A N 1
ATOM 690 C CA . PRO A 1 89 ? -20.608 -3.860 5.888 1.00 94.88 89 PRO A CA 1
ATOM 691 C C . PRO A 1 89 ? -20.335 -2.396 6.270 1.00 94.88 89 PRO A C 1
ATOM 693 O O . PRO A 1 89 ? -20.946 -1.512 5.676 1.00 94.88 89 PRO A O 1
ATOM 696 N N . VAL A 1 90 ? -19.480 -2.120 7.263 1.00 95.69 90 VAL A N 1
ATOM 697 C CA . VAL A 1 90 ? -19.279 -0.759 7.810 1.00 95.69 90 VAL A CA 1
ATOM 698 C C . VAL A 1 90 ? -17.861 -0.222 7.629 1.00 95.69 90 VAL A C 1
ATOM 700 O O . VAL A 1 90 ? -17.654 0.986 7.702 1.00 95.69 90 VAL A O 1
ATOM 703 N N . ASP A 1 91 ? -16.880 -1.094 7.403 1.00 92.06 91 ASP A N 1
ATOM 704 C CA . ASP A 1 91 ? -15.504 -0.701 7.124 1.00 92.06 91 ASP A CA 1
ATOM 705 C C . ASP A 1 91 ? -15.295 -0.575 5.612 1.00 92.06 91 ASP A C 1
ATOM 707 O O . ASP A 1 91 ? -15.354 -1.559 4.877 1.00 92.06 91 ASP A O 1
ATOM 711 N N . GLY A 1 92 ? -15.041 0.650 5.147 1.00 92.75 92 GLY A N 1
ATOM 712 C CA . GLY A 1 92 ? -14.741 0.926 3.742 1.00 92.75 92 GLY A CA 1
ATOM 713 C C . GLY A 1 92 ? -13.365 0.426 3.288 1.00 92.75 92 GLY A C 1
ATOM 714 O O . GLY A 1 92 ? -13.068 0.472 2.095 1.00 92.75 92 GLY A O 1
ATOM 715 N N . HIS A 1 93 ? -12.508 -0.041 4.202 1.00 93.25 93 HIS A N 1
ATOM 716 C CA . HIS A 1 93 ? -11.196 -0.564 3.841 1.00 93.25 93 HIS A CA 1
ATOM 717 C C . HIS A 1 93 ? -11.260 -2.039 3.425 1.00 93.25 93 HIS A C 1
ATOM 719 O O . HIS A 1 93 ? -11.920 -2.856 4.074 1.00 93.25 93 HIS A O 1
ATOM 725 N N . PRO A 1 94 ? -10.484 -2.443 2.402 1.00 91.19 94 PRO A N 1
ATOM 726 C CA . PRO A 1 94 ? -10.271 -3.853 2.115 1.00 91.19 94 PRO A CA 1
ATOM 727 C C . PRO A 1 94 ? -9.643 -4.572 3.313 1.00 91.19 94 PRO A C 1
ATOM 729 O O . PRO A 1 94 ? -8.843 -4.002 4.056 1.00 91.19 94 PRO A O 1
ATOM 732 N N . ARG A 1 95 ? -9.939 -5.863 3.470 1.00 91.75 95 ARG A N 1
ATOM 733 C CA . ARG A 1 95 ? -9.307 -6.688 4.514 1.00 91.75 95 ARG A CA 1
ATOM 734 C C . ARG A 1 95 ? -7.794 -6.762 4.329 1.00 91.75 95 ARG A C 1
ATOM 736 O O . ARG A 1 95 ? -7.314 -6.723 3.194 1.00 91.75 95 ARG A O 1
ATOM 743 N N . GLY A 1 96 ? -7.066 -6.979 5.428 1.00 91.69 96 GLY A N 1
ATOM 744 C CA . GLY A 1 96 ? -5.601 -7.078 5.436 1.00 91.69 96 GLY A CA 1
ATOM 745 C C . GLY A 1 96 ? -5.049 -7.998 4.345 1.00 91.69 96 GLY A C 1
ATOM 746 O O . GLY A 1 96 ? -4.200 -7.581 3.566 1.00 91.69 96 GLY A O 1
ATOM 747 N N . VAL A 1 97 ? -5.639 -9.187 4.174 1.00 89.75 97 VAL A N 1
ATOM 748 C CA . VAL A 1 97 ? -5.253 -10.162 3.133 1.00 89.75 97 VAL A CA 1
ATOM 749 C C . VAL A 1 97 ? -5.270 -9.612 1.701 1.00 89.75 97 VAL A C 1
ATOM 751 O O . VAL A 1 97 ? -4.449 -10.023 0.888 1.00 89.75 97 VAL A O 1
ATOM 754 N N . TYR A 1 98 ? -6.164 -8.671 1.381 1.00 92.06 98 TYR A N 1
ATOM 755 C CA . TYR A 1 98 ? -6.162 -8.005 0.077 1.00 92.06 98 TYR A CA 1
ATOM 756 C C . TYR A 1 98 ? -5.141 -6.870 0.046 1.00 92.06 98 TYR A C 1
ATOM 758 O O . TYR A 1 98 ? -4.404 -6.749 -0.925 1.00 92.06 98 TYR A O 1
ATOM 766 N N . ARG A 1 99 ? -5.035 -6.078 1.121 1.00 93.81 99 ARG A N 1
ATOM 767 C CA . ARG A 1 99 ? -4.069 -4.966 1.222 1.00 93.81 99 ARG A CA 1
ATOM 768 C C . ARG A 1 99 ? -2.619 -5.438 1.108 1.00 93.81 99 ARG A C 1
ATOM 770 O O . ARG A 1 99 ? -1.796 -4.732 0.535 1.00 93.81 99 ARG A O 1
ATOM 777 N N . MET A 1 100 ? -2.320 -6.636 1.610 1.00 92.75 100 MET A N 1
ATOM 778 C CA . MET A 1 100 ? -0.997 -7.256 1.516 1.00 92.75 100 MET A CA 1
ATOM 779 C C . MET A 1 100 ? -0.516 -7.442 0.080 1.00 92.75 100 MET A C 1
ATOM 781 O O . MET A 1 100 ? 0.666 -7.251 -0.178 1.00 92.75 100 MET A O 1
ATOM 785 N N . ALA A 1 101 ? -1.403 -7.878 -0.817 1.00 91.00 101 ALA A N 1
ATOM 786 C CA . ALA A 1 101 ? -1.006 -8.420 -2.114 1.00 91.00 101 ALA A CA 1
ATOM 787 C C . ALA A 1 101 ? -1.519 -7.598 -3.295 1.00 91.00 101 ALA A C 1
ATOM 789 O O . ALA A 1 101 ? -0.822 -7.502 -4.297 1.00 91.00 101 ALA A O 1
ATOM 790 N N . ALA A 1 102 ? -2.710 -7.002 -3.187 1.00 92.31 102 ALA A N 1
ATOM 791 C CA . ALA A 1 102 ? -3.364 -6.320 -4.299 1.00 92.31 102 ALA A CA 1
ATOM 792 C C . ALA A 1 102 ? -2.534 -5.178 -4.910 1.00 92.31 102 ALA A C 1
ATOM 794 O O . ALA A 1 102 ? -2.560 -5.085 -6.125 1.00 92.31 102 ALA A O 1
ATOM 795 N N . PRO A 1 103 ? -1.773 -4.354 -4.158 1.00 92.81 103 PRO A N 1
ATOM 796 C CA . PRO A 1 103 ? -1.018 -3.248 -4.757 1.00 92.81 103 PRO A CA 1
ATOM 797 C C . PRO A 1 103 ? 0.231 -3.683 -5.535 1.00 92.81 103 PRO A C 1
ATOM 799 O O . PRO A 1 103 ? 0.577 -3.074 -6.540 1.00 92.81 103 PRO A O 1
ATOM 802 N N . SER A 1 104 ? 0.926 -4.730 -5.079 1.00 92.62 104 SER A N 1
ATOM 803 C CA . SER A 1 104 ? 2.218 -5.146 -5.641 1.00 92.62 104 SER A CA 1
ATOM 804 C C . SER A 1 104 ? 2.217 -5.436 -7.153 1.00 92.62 104 SER A C 1
ATOM 806 O O . SER A 1 104 ? 3.125 -4.953 -7.823 1.00 92.62 104 SER A O 1
ATOM 808 N N . PRO A 1 105 ? 1.242 -6.162 -7.737 1.00 93.62 105 PRO A N 1
ATOM 809 C CA . PRO A 1 105 ? 1.251 -6.491 -9.161 1.00 93.62 105 PRO A CA 1
ATOM 810 C C . PRO A 1 105 ? 0.920 -5.307 -10.086 1.00 93.62 105 PRO A C 1
ATOM 812 O O . PRO A 1 105 ? 1.023 -5.470 -11.301 1.00 93.62 105 PRO A O 1
ATOM 815 N N . HIS A 1 106 ? 0.563 -4.136 -9.546 1.00 93.38 106 HIS A N 1
ATOM 816 C CA . HIS A 1 106 ? 0.405 -2.886 -10.303 1.00 93.38 106 HIS A CA 1
ATOM 817 C C . HIS A 1 106 ? 1.728 -2.107 -10.440 1.00 93.38 106 HIS A C 1
ATOM 819 O O . HIS A 1 106 ? 1.854 -1.216 -11.275 1.00 93.38 106 HIS A O 1
ATOM 825 N N . ASP A 1 107 ? 2.759 -2.451 -9.659 1.00 91.69 107 ASP A N 1
ATOM 826 C CA . ASP A 1 107 ? 4.064 -1.788 -9.715 1.00 91.69 107 ASP A CA 1
ATOM 827 C C . ASP A 1 107 ? 5.038 -2.559 -10.621 1.00 91.69 107 ASP A C 1
ATOM 829 O O . ASP A 1 107 ? 5.337 -3.733 -10.395 1.00 91.69 107 ASP A O 1
ATOM 833 N N . LYS A 1 108 ? 5.610 -1.893 -11.630 1.00 90.00 108 LYS A N 1
ATOM 834 C CA . LYS A 1 108 ? 6.634 -2.485 -12.508 1.00 90.00 108 LYS A CA 1
ATOM 835 C C . LYS A 1 108 ? 7.855 -2.991 -11.727 1.00 90.00 108 LYS A C 1
ATOM 837 O O . LYS A 1 108 ? 8.408 -4.035 -12.080 1.00 90.00 108 LYS A O 1
ATOM 842 N N . ALA A 1 109 ? 8.264 -2.295 -10.667 1.00 90.25 109 ALA A N 1
ATOM 843 C CA . ALA A 1 109 ? 9.412 -2.683 -9.853 1.00 90.25 109 ALA A CA 1
ATOM 844 C C . ALA A 1 109 ? 9.196 -4.030 -9.143 1.00 90.25 109 ALA A C 1
ATOM 846 O O . ALA A 1 109 ? 10.166 -4.740 -8.889 1.00 90.25 109 ALA A O 1
ATOM 847 N N . PHE A 1 110 ? 7.945 -4.432 -8.889 1.00 91.94 110 PHE A N 1
ATOM 848 C CA . PHE A 1 110 ? 7.628 -5.752 -8.342 1.00 91.94 110 PHE A CA 1
ATOM 849 C C . PHE A 1 110 ? 7.983 -6.877 -9.327 1.00 91.94 110 PHE A C 1
ATOM 851 O O . PHE A 1 110 ? 8.597 -7.873 -8.939 1.00 91.94 110 PHE A O 1
ATOM 858 N N . TYR A 1 111 ? 7.675 -6.696 -10.616 1.00 93.31 111 TYR A N 1
ATOM 859 C CA . TYR A 1 111 ? 8.020 -7.670 -11.660 1.00 93.31 111 TYR A CA 1
ATOM 860 C C . TYR A 1 111 ? 9.530 -7.818 -11.810 1.00 93.31 111 TYR A C 1
ATOM 862 O O . TYR A 1 111 ? 10.023 -8.935 -11.943 1.00 93.31 111 TYR A O 1
ATOM 870 N N . GLU A 1 112 ? 10.266 -6.706 -11.758 1.00 91.00 112 GLU A N 1
ATOM 871 C CA . GLU A 1 112 ? 11.730 -6.714 -11.802 1.00 91.00 112 GLU A CA 1
ATOM 872 C C . GLU A 1 112 ? 12.327 -7.371 -10.546 1.00 91.00 112 GLU A C 1
ATOM 874 O O . GLU A 1 112 ? 13.254 -8.171 -10.653 1.00 91.00 112 GLU A O 1
ATOM 879 N N . ALA A 1 113 ? 11.770 -7.088 -9.365 1.00 90.38 113 ALA A N 1
ATOM 880 C CA . ALA A 1 113 ? 12.273 -7.583 -8.085 1.00 90.38 113 ALA A CA 1
ATOM 881 C C . ALA A 1 113 ? 12.108 -9.099 -7.899 1.00 90.38 113 ALA A C 1
ATOM 883 O O . ALA A 1 113 ? 12.988 -9.736 -7.320 1.00 90.38 113 ALA A O 1
ATOM 884 N N . PHE A 1 114 ? 10.999 -9.673 -8.376 1.00 92.31 114 PHE A N 1
ATOM 885 C CA . PHE A 1 114 ? 10.687 -11.101 -8.211 1.00 92.31 114 PHE A CA 1
ATOM 886 C C . PHE A 1 114 ? 10.721 -11.896 -9.518 1.00 92.31 114 PHE A C 1
ATOM 888 O O . PHE A 1 114 ? 10.375 -13.075 -9.522 1.00 92.31 114 PHE A O 1
ATOM 895 N N . ALA A 1 115 ? 11.149 -11.268 -10.617 1.00 94.19 115 ALA A N 1
ATOM 896 C CA . ALA A 1 115 ? 11.212 -11.867 -11.947 1.00 94.19 115 ALA A CA 1
ATOM 897 C C . ALA A 1 115 ? 9.879 -12.507 -12.398 1.00 94.19 115 ALA A C 1
ATOM 899 O O . ALA A 1 115 ? 9.890 -13.581 -13.001 1.00 94.19 115 ALA A O 1
ATOM 900 N N . ILE A 1 116 ? 8.752 -11.838 -12.115 1.00 95.81 116 ILE A N 1
ATOM 901 C CA . ILE A 1 116 ? 7.389 -12.299 -12.439 1.00 95.81 116 ILE A CA 1
ATOM 902 C C . ILE A 1 116 ? 7.182 -12.336 -13.959 1.00 95.81 116 ILE A C 1
ATOM 904 O O . ILE A 1 116 ? 7.494 -11.376 -14.669 1.00 95.81 116 ILE A O 1
ATOM 908 N N . ARG A 1 117 ? 6.614 -13.433 -14.463 1.00 95.50 117 ARG A N 1
ATOM 909 C CA . ARG A 1 117 ? 6.388 -13.708 -15.890 1.00 95.50 117 ARG A CA 1
ATOM 910 C C . ARG A 1 117 ? 4.923 -14.016 -16.173 1.00 95.50 117 ARG A C 1
ATOM 912 O O . ARG A 1 117 ? 4.138 -14.287 -15.269 1.00 95.50 117 ARG A O 1
ATOM 919 N N . ALA A 1 118 ? 4.557 -13.978 -17.453 1.00 95.44 118 ALA A N 1
ATOM 920 C CA . ALA A 1 118 ? 3.224 -14.379 -17.887 1.00 95.44 118 ALA A CA 1
ATOM 921 C C . ALA A 1 118 ? 2.912 -15.809 -17.419 1.00 95.44 118 ALA A C 1
ATOM 923 O O . ALA A 1 118 ? 3.722 -16.716 -17.611 1.00 95.44 118 ALA A O 1
ATOM 924 N N . GLY A 1 119 ? 1.743 -15.984 -16.800 1.00 93.81 119 GLY A N 1
ATOM 925 C CA . GLY A 1 119 ? 1.308 -17.249 -16.202 1.00 93.81 119 GLY A CA 1
ATOM 926 C C . GLY A 1 119 ? 1.575 -17.379 -14.698 1.00 93.81 119 GLY A C 1
ATOM 927 O O . GLY A 1 119 ? 0.978 -18.251 -14.066 1.00 93.81 119 GLY A O 1
ATOM 928 N N . ASP A 1 120 ? 2.393 -16.510 -14.097 1.00 96.06 12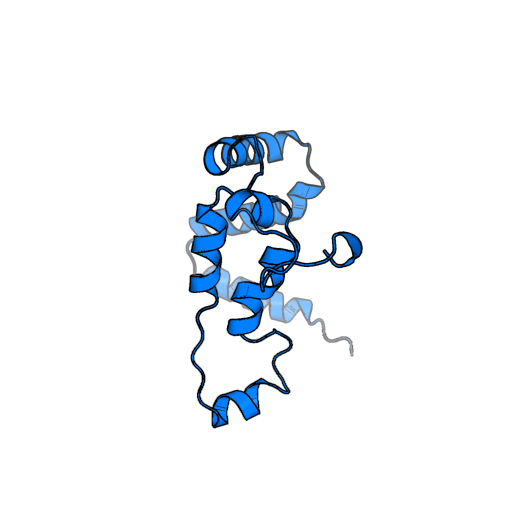0 ASP A N 1
ATOM 929 C CA . ASP A 1 120 ? 2.554 -16.485 -12.641 1.00 96.06 120 ASP A CA 1
ATOM 930 C C . ASP A 1 120 ? 1.288 -15.961 -11.951 1.00 96.06 120 ASP A C 1
ATOM 932 O O . ASP A 1 120 ? 0.569 -15.108 -12.468 1.00 96.06 120 ASP A O 1
ATOM 936 N N . ARG A 1 121 ? 1.035 -16.421 -10.720 1.00 93.44 121 ARG A N 1
ATOM 937 C CA . ARG A 1 121 ? -0.189 -16.093 -9.964 1.00 93.44 121 ARG A CA 1
ATOM 938 C C . ARG A 1 121 ? -0.404 -14.592 -9.724 1.00 93.44 121 ARG A C 1
ATOM 940 O O . ARG A 1 121 ? -1.540 -14.169 -9.551 1.00 93.44 121 ARG A O 1
ATOM 947 N N . MET A 1 122 ? 0.678 -13.820 -9.662 1.00 93.88 122 MET A N 1
ATOM 948 C CA . MET A 1 122 ? 0.657 -12.370 -9.436 1.00 93.88 122 MET A CA 1
ATOM 949 C C . MET A 1 122 ? 0.913 -11.577 -10.725 1.00 93.88 122 MET A C 1
ATOM 951 O O . MET A 1 122 ? 1.211 -10.389 -10.660 1.00 93.88 122 MET A O 1
ATOM 955 N N . TRP A 1 123 ? 0.855 -12.219 -11.892 1.00 96.31 123 TRP A N 1
ATOM 956 C CA . TRP A 1 123 ? 1.005 -11.528 -13.164 1.00 96.31 123 TRP A CA 1
ATOM 957 C C . TRP A 1 123 ? -0.309 -10.856 -13.575 1.00 96.31 123 TRP A C 1
ATOM 959 O O . TRP A 1 123 ? -1.359 -11.497 -13.583 1.00 96.31 123 TRP A O 1
ATOM 969 N N . LEU A 1 124 ? -0.226 -9.582 -13.958 1.00 95.56 124 LEU A N 1
ATOM 970 C CA . LEU A 1 124 ? -1.290 -8.844 -14.638 1.00 95.56 124 LEU A CA 1
ATOM 971 C C . LEU A 1 124 ? -0.842 -8.467 -16.052 1.00 95.56 124 LEU A C 1
ATOM 973 O O . LEU A 1 124 ? 0.349 -8.191 -16.282 1.00 95.56 124 LEU A O 1
ATOM 977 N N . ASP A 1 125 ? -1.794 -8.424 -16.986 1.00 93.81 125 ASP A N 1
ATOM 978 C CA . ASP A 1 125 ? -1.560 -7.847 -18.309 1.00 93.81 125 ASP A CA 1
ATOM 979 C C . ASP A 1 125 ? -1.103 -6.391 -18.146 1.00 93.81 125 ASP A C 1
ATOM 981 O O . ASP A 1 125 ? -1.627 -5.699 -17.274 1.00 93.81 125 ASP A O 1
ATOM 985 N N . PRO A 1 126 ? -0.126 -5.896 -18.926 1.00 91.38 126 PRO A N 1
ATOM 986 C CA . PRO A 1 126 ? 0.318 -4.510 -18.825 1.00 91.38 126 PRO A CA 1
ATOM 987 C C . PRO A 1 126 ? -0.799 -3.458 -18.880 1.00 91.38 126 PRO A C 1
ATOM 989 O O . PRO A 1 126 ? -0.601 -2.390 -18.313 1.00 91.38 126 PRO A O 1
ATOM 992 N N . ASN A 1 127 ? -1.938 -3.741 -19.526 1.00 92.31 127 ASN A N 1
ATOM 993 C CA . ASN A 1 127 ? -3.083 -2.824 -19.580 1.00 92.31 127 ASN A CA 1
ATOM 994 C C . ASN A 1 127 ? -3.974 -2.857 -18.326 1.00 92.31 127 ASN A C 1
ATOM 996 O O . ASN A 1 127 ? -4.753 -1.931 -18.122 1.00 92.31 127 ASN A O 1
ATOM 1000 N N . ASP A 1 128 ? -3.854 -3.899 -17.501 1.00 87.56 128 ASP A N 1
ATOM 1001 C CA . ASP A 1 128 ? -4.603 -4.086 -16.250 1.00 87.56 128 ASP A CA 1
ATOM 1002 C C . ASP A 1 128 ? -3.764 -3.737 -15.000 1.00 87.56 128 ASP A C 1
ATOM 1004 O O . ASP A 1 128 ? -4.203 -3.954 -13.866 1.00 87.56 128 ASP A O 1
ATOM 1008 N N . ARG A 1 129 ? -2.537 -3.236 -15.205 1.00 86.50 129 ARG A N 1
ATOM 1009 C CA . ARG A 1 129 ? -1.626 -2.764 -14.152 1.00 86.50 129 ARG A CA 1
ATOM 1010 C C . ARG A 1 129 ? -1.891 -1.313 -13.789 1.00 86.50 129 ARG A C 1
ATOM 1012 O O . ARG A 1 129 ? -2.142 -0.494 -14.693 1.00 86.50 129 ARG A O 1
#

Sequence (129 aa):
MTIHVGDVALRERNAILAEYSPEPTGASVQYELLRRTAPYLTPAVDAPDAAFSVVLFGKDVRPPPRCFLAWPPLWADKVNEGALRQKLPVDGHPRGVYRMAAPSPHDKAFYEAFAIRAGDRMWLDPNDR